Protein AF-A0A2P8HY95-F1 (afdb_monomer)

Foldseek 3Di:
DKDKAKAWEWEFQDVVVLVVLLVVLVVLLVVLVVVLVVLVVVLVVVLVVDPDPVVNVVSVVVSVVVNVVSVVSNVVSVVVNVVSVPDDGRDIGGDDMDMDMFDDDPPDDPCQRRPHKYFYDYPNHGPDIDRNNDD

pLDDT: mean 92.51, std 8.13, range [39.66, 98.44]

Sequence (135 aa):
MKIKKQAVVKQVLTPSYREKLNEELETKRRRLQTEIEQLEFQLQQRIKENSDPKRRRFLKEKYEKEMKERKEKIERSSFQASRIEALPDDTELPVDRVDVEAHVEVGDVWDDVYQEDEIIVEDGRVKAIRKRGET

Mean predicted aligned error: 6.03 Å

Solvent-accessible surface area (backbone atoms only — not comparable to full-atom values): 7521 Å² total; per-residue (Å²): 88,80,48,79,45,58,27,40,32,23,38,39,32,42,75,70,52,49,51,51,54,4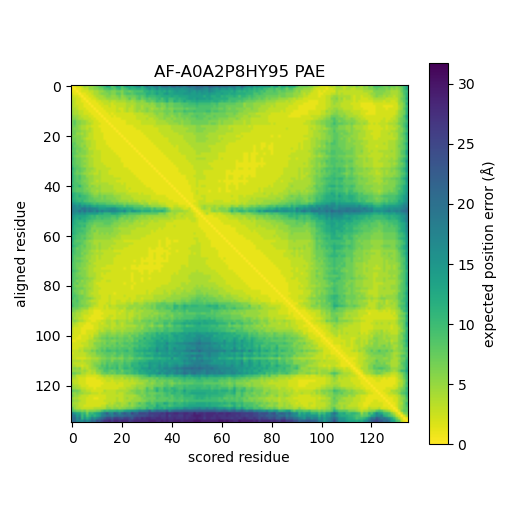4,51,53,42,48,54,52,35,53,53,46,50,53,53,39,54,51,51,53,52,51,49,56,52,52,43,71,75,45,85,53,67,70,60,42,50,54,50,49,54,53,52,51,51,57,41,47,60,42,50,56,49,39,52,53,43,50,55,50,45,54,52,56,70,71,50,62,74,71,39,72,40,82,77,49,76,45,83,41,82,42,76,51,61,97,86,63,62,62,68,44,65,68,38,64,29,37,39,34,28,42,97,92,37,82,73,47,75,48,58,58,63,78,126

Secondary structure (DSSP, 8-state):
-EEEEEEEEEEE--HHHHHHHHHHHHHHHHHHHHHHHHHHHHHHHHHHH---HHHHHHHHHHHHHHHHHHHHHHHHHHHHHHHHHHSPTT-EEEEEEEEEEEE--TT--HHHHHSPEEEEEETTEEEEEE-TT--

InterPro domains:
  IPR021297 YlqD protein [PF11068] (1-130)

Nearest PDB structures (foldseek):
  4dci-assembly2_H  TM=8.542E-01  e=9.036E-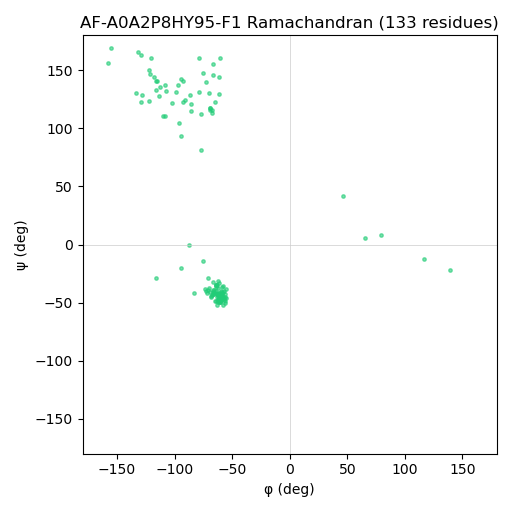09  Parasynechococcus marenigrum WH 8102
  4dci-assembly1_B  TM=7.805E-01  e=2.875E-09  Parasynechococcus marenigrum WH 8102
  5izs-assembly1_A  TM=8.033E-01  e=3.581E-01  synthetic construct
  5izs-assembly2_E  TM=7.598E-01  e=4.923E-01  synthetic construct
  8pjn-assembly1_i  TM=8.098E-01  e=7.591E+00  Homo sapiens

Organism: NCBI:txid517424

Radius of gyration: 24.1 Å; Cα contacts (8 Å, |Δi|>4): 165; chains: 1; bounding box: 62×31×60 Å

Structure (mmCIF, N/CA/C/O backbone):
data_AF-A0A2P8HY95-F1
#
_entry.id   AF-A0A2P8HY95-F1
#
loop_
_atom_site.group_PDB
_atom_site.id
_atom_site.type_symbol
_atom_site.label_atom_id
_atom_site.label_alt_id
_atom_site.label_comp_id
_atom_site.label_asym_id
_atom_site.label_entity_id
_atom_site.label_seq_id
_atom_site.pdbx_PDB_ins_code
_atom_site.Cartn_x
_atom_site.Cartn_y
_atom_site.Cartn_z
_atom_site.occupancy
_atom_site.B_iso_or_equiv
_atom_site.auth_seq_id
_atom_site.auth_comp_id
_atom_site.auth_asym_id
_atom_site.auth_atom_id
_atom_site.pdbx_PDB_model_num
ATOM 1 N N . MET A 1 1 ? -34.259 -17.212 12.945 1.00 93.06 1 MET A N 1
ATOM 2 C CA . MET A 1 1 ? -33.586 -17.496 11.646 1.00 93.06 1 MET A CA 1
ATOM 3 C C . MET A 1 1 ? -32.146 -17.004 11.727 1.00 93.06 1 MET A C 1
ATOM 5 O O . MET A 1 1 ? -31.899 -16.080 12.482 1.00 93.06 1 MET A O 1
ATOM 9 N N . LYS A 1 2 ? -31.187 -17.610 11.013 1.00 91.69 2 LYS A N 1
ATOM 10 C CA . LYS A 1 2 ? -29.792 -17.132 10.968 1.00 91.69 2 LYS A CA 1
ATOM 11 C C . LYS A 1 2 ? -29.459 -16.609 9.577 1.00 91.69 2 LYS A C 1
ATOM 13 O O . LYS A 1 2 ? -29.801 -17.264 8.594 1.00 91.69 2 LYS A O 1
ATOM 18 N N . ILE A 1 3 ? -28.792 -15.464 9.507 1.00 91.25 3 ILE A N 1
ATOM 19 C CA . ILE A 1 3 ? -28.314 -14.856 8.262 1.00 91.25 3 ILE A CA 1
ATOM 20 C C . ILE A 1 3 ? -26.833 -14.505 8.378 1.00 91.25 3 ILE A C 1
ATOM 22 O O . ILE A 1 3 ? -26.290 -14.415 9.478 1.00 91.25 3 ILE A O 1
ATOM 26 N N . LYS A 1 4 ? -26.185 -14.281 7.235 1.00 91.19 4 LYS A N 1
ATOM 27 C CA . LYS A 1 4 ? -24.860 -13.662 7.181 1.00 91.19 4 LYS A CA 1
ATOM 28 C C . LYS A 1 4 ? -25.008 -12.175 6.886 1.00 91.19 4 LYS A C 1
ATOM 30 O O . LYS A 1 4 ? -25.775 -11.814 5.994 1.00 91.19 4 LYS A O 1
ATOM 35 N N . LYS A 1 5 ? -24.244 -11.345 7.588 1.00 89.62 5 LYS A N 1
ATOM 36 C CA . LYS A 1 5 ? -24.056 -9.923 7.278 1.00 89.62 5 LYS A CA 1
ATOM 37 C C . LYS A 1 5 ? -22.567 -9.574 7.303 1.00 89.62 5 LYS A C 1
ATOM 39 O O . LYS A 1 5 ? -21.760 -10.368 7.779 1.00 89.62 5 LYS A O 1
ATOM 44 N N . GLN A 1 6 ? -22.198 -8.416 6.764 1.00 91.19 6 GLN A N 1
ATOM 45 C CA . GLN A 1 6 ? -20.805 -7.963 6.752 1.00 91.19 6 GLN A CA 1
ATOM 46 C C . GLN A 1 6 ? -20.501 -7.086 7.969 1.00 91.19 6 GLN A C 1
ATOM 48 O O . GLN A 1 6 ? -21.313 -6.245 8.350 1.00 91.19 6 GLN A O 1
ATOM 53 N N . ALA A 1 7 ? -19.309 -7.262 8.533 1.00 92.94 7 ALA A N 1
ATOM 54 C CA . ALA A 1 7 ? -18.714 -6.375 9.521 1.00 92.94 7 ALA A CA 1
ATOM 55 C C . ALA A 1 7 ? -17.433 -5.753 8.954 1.00 92.94 7 ALA A C 1
ATOM 57 O O . ALA A 1 7 ? -16.652 -6.427 8.275 1.00 92.94 7 ALA A O 1
ATOM 58 N N . VAL A 1 8 ? -17.195 -4.476 9.241 1.00 95.12 8 VAL A N 1
ATOM 59 C CA . VAL A 1 8 ? -15.966 -3.774 8.857 1.00 95.12 8 VAL A CA 1
ATOM 60 C C . VAL A 1 8 ? -14.948 -3.898 9.976 1.00 95.12 8 VAL A C 1
ATOM 62 O O . VAL A 1 8 ? -15.189 -3.490 11.112 1.00 95.12 8 VAL A O 1
ATOM 65 N N . VAL A 1 9 ? -13.772 -4.412 9.639 1.00 95.62 9 VAL A N 1
ATOM 66 C CA . VAL A 1 9 ? -12.622 -4.394 10.537 1.00 95.62 9 VAL A CA 1
ATOM 67 C C . VAL A 1 9 ? -11.911 -3.061 10.359 1.00 95.62 9 VAL A C 1
ATOM 69 O O . VAL A 1 9 ? -11.466 -2.717 9.259 1.00 95.62 9 VAL A O 1
ATOM 72 N N . LYS A 1 10 ? -11.808 -2.303 11.446 1.00 96.06 10 LYS A N 1
ATOM 73 C CA . LYS A 1 10 ? -11.041 -1.065 11.525 1.00 96.06 10 LYS A CA 1
ATOM 74 C C . LYS A 1 10 ? -9.801 -1.288 12.371 1.00 96.06 10 LYS A C 1
ATOM 76 O O . LYS A 1 10 ? -9.884 -1.889 13.435 1.00 96.06 10 LYS A O 1
ATOM 81 N N . GLN A 1 11 ? -8.669 -0.767 11.931 1.00 94.69 11 GLN A N 1
ATOM 82 C CA . GLN A 1 11 ? -7.432 -0.783 12.688 1.00 94.69 11 GLN A CA 1
ATOM 83 C C . GLN A 1 11 ? -7.107 0.611 13.212 1.00 94.69 11 GLN A C 1
ATOM 85 O O . GLN A 1 11 ? -7.152 1.586 12.465 1.00 94.69 11 GLN A O 1
ATOM 90 N N . VAL A 1 12 ? -6.778 0.698 14.496 1.00 96.00 12 VAL A N 1
ATOM 91 C CA . VAL A 1 12 ? -6.300 1.923 15.131 1.00 96.00 12 VAL A CA 1
ATOM 92 C C . VAL A 1 12 ? -4.899 2.232 14.611 1.00 96.00 12 VAL A C 1
ATOM 94 O O . VAL A 1 12 ? -4.023 1.363 14.591 1.00 96.00 12 VAL A O 1
ATOM 97 N N . LEU A 1 13 ? -4.692 3.474 14.178 1.00 95.50 13 LEU A N 1
ATOM 98 C CA . LEU A 1 13 ? -3.404 3.976 13.727 1.00 95.50 13 LEU A CA 1
ATOM 99 C C . LEU A 1 13 ? -2.502 4.274 14.928 1.00 95.50 13 LEU A C 1
ATOM 101 O O . LEU A 1 13 ? -2.379 5.413 15.373 1.00 95.50 13 LEU A O 1
ATOM 105 N N . THR A 1 14 ? -1.883 3.221 15.449 1.00 94.88 14 THR A N 1
ATOM 106 C CA . THR A 1 14 ? -0.807 3.306 16.437 1.00 94.88 14 THR A CA 1
ATOM 107 C C . THR A 1 14 ? 0.521 3.662 15.752 1.00 94.88 14 THR A C 1
ATOM 109 O O . THR A 1 14 ? 0.667 3.445 14.541 1.00 94.88 14 THR A O 1
ATOM 112 N N . PRO A 1 15 ? 1.530 4.168 16.485 1.00 93.25 15 PRO A N 1
ATOM 113 C CA . PRO A 1 15 ? 2.852 4.444 15.916 1.00 93.25 15 PRO A CA 1
ATOM 114 C C . PRO A 1 15 ? 3.498 3.216 15.254 1.00 93.25 15 PRO A C 1
ATOM 116 O O . PRO A 1 15 ? 4.019 3.310 14.145 1.00 93.25 15 PRO A O 1
ATO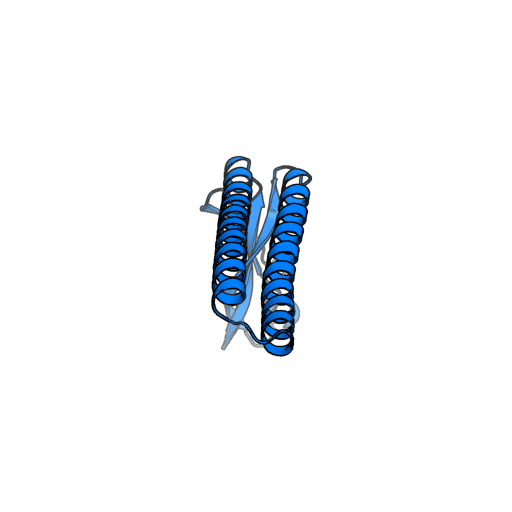M 119 N N . SER A 1 16 ? 3.389 2.048 15.894 1.00 92.69 16 SER A N 1
ATOM 120 C CA . SER A 1 16 ? 3.850 0.754 15.371 1.00 92.69 16 SER A CA 1
ATOM 121 C C . SER A 1 16 ? 3.127 0.369 14.081 1.00 92.69 16 SER A C 1
ATOM 123 O O . SER A 1 16 ? 3.748 -0.081 13.117 1.00 92.69 16 SER A O 1
ATOM 125 N N . TYR A 1 17 ? 1.806 0.557 14.030 1.00 93.19 17 TYR A N 1
ATOM 126 C CA . TYR A 1 17 ? 1.040 0.236 12.834 1.00 93.19 17 TYR A CA 1
ATOM 127 C C . TYR A 1 17 ? 1.333 1.201 11.678 1.00 93.19 17 TYR A C 1
ATOM 129 O O . TYR A 1 17 ? 1.439 0.774 10.528 1.00 93.19 17 TYR A O 1
ATOM 137 N N . ARG A 1 18 ? 1.534 2.488 11.975 1.00 94.31 18 ARG A N 1
ATOM 138 C CA . ARG A 1 18 ? 1.962 3.494 10.996 1.00 94.31 18 ARG A CA 1
ATOM 139 C C . ARG A 1 18 ? 3.304 3.130 10.368 1.00 94.31 18 ARG A C 1
ATOM 141 O O . ARG A 1 18 ? 3.433 3.175 9.146 1.00 94.31 18 ARG A O 1
ATOM 148 N N . GLU A 1 19 ? 4.280 2.754 11.190 1.00 94.19 19 GLU A N 1
ATOM 149 C CA . GLU A 1 19 ? 5.594 2.313 10.722 1.00 94.19 19 GLU A CA 1
ATOM 150 C C . GLU A 1 19 ? 5.468 1.103 9.793 1.00 94.19 19 GLU A C 1
ATOM 152 O O . GLU A 1 19 ? 5.980 1.137 8.674 1.00 94.19 19 GLU A O 1
ATOM 157 N N .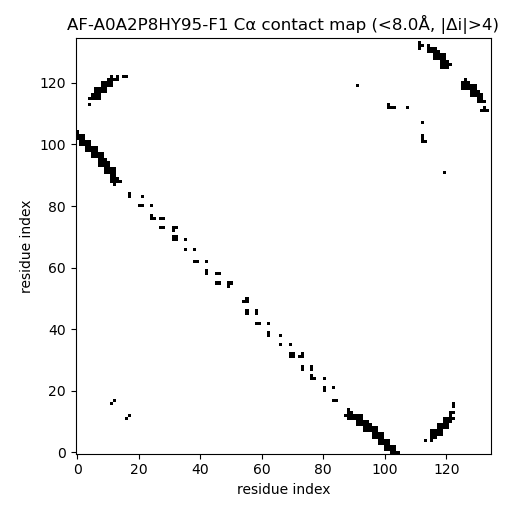 LYS A 1 20 ? 4.679 0.098 10.193 1.00 93.94 20 LYS A N 1
ATOM 158 C CA . LYS A 1 20 ? 4.392 -1.078 9.364 1.00 93.94 20 LYS A CA 1
ATOM 159 C C . LYS A 1 20 ? 3.801 -0.701 7.999 1.00 93.94 20 LYS A C 1
ATOM 161 O O . LYS A 1 20 ? 4.268 -1.189 6.972 1.00 93.94 20 LYS A O 1
ATOM 166 N N . LEU A 1 21 ? 2.791 0.172 7.962 1.00 93.69 21 LEU A N 1
ATOM 167 C CA . LEU A 1 21 ? 2.174 0.609 6.702 1.00 93.69 21 LEU A CA 1
ATOM 168 C C . LEU A 1 21 ? 3.173 1.334 5.791 1.00 93.69 21 LEU A C 1
ATOM 170 O O . LEU A 1 21 ? 3.190 1.115 4.577 1.00 93.69 21 LEU A O 1
ATOM 174 N N . ASN A 1 22 ? 4.013 2.192 6.369 1.00 94.94 22 ASN A N 1
ATOM 175 C CA . ASN A 1 22 ? 5.043 2.906 5.623 1.00 94.94 22 ASN A CA 1
ATOM 176 C C . ASN A 1 22 ? 6.113 1.950 5.081 1.00 94.94 22 ASN A C 1
ATOM 178 O O . ASN A 1 22 ? 6.514 2.081 3.922 1.00 94.94 22 ASN A O 1
ATOM 182 N N . GLU A 1 23 ? 6.529 0.953 5.863 1.00 96.62 23 GLU A N 1
ATOM 183 C CA . GLU A 1 23 ? 7.473 -0.077 5.428 1.00 96.62 23 GLU A CA 1
ATOM 184 C C . GLU A 1 23 ? 6.910 -0.922 4.275 1.00 96.62 23 GLU A C 1
ATOM 186 O O . GLU A 1 23 ? 7.611 -1.181 3.292 1.00 96.62 23 GLU A O 1
ATOM 191 N N . GLU A 1 24 ? 5.631 -1.303 4.330 1.00 95.81 24 GLU A N 1
ATOM 192 C CA . GLU A 1 24 ? 4.961 -2.034 3.249 1.00 95.81 24 GLU A CA 1
ATOM 193 C C . GLU A 1 24 ? 4.912 -1.215 1.947 1.00 95.81 24 GLU A C 1
ATOM 195 O O . GLU A 1 24 ? 5.214 -1.725 0.858 1.00 95.81 24 GLU A O 1
ATOM 200 N N . LEU A 1 25 ? 4.570 0.074 2.045 1.00 96.50 25 LEU A N 1
ATOM 201 C CA . LEU A 1 25 ? 4.528 0.987 0.900 1.00 96.50 25 LEU A CA 1
ATOM 202 C C . LEU A 1 25 ? 5.915 1.227 0.303 1.00 96.50 25 LEU A C 1
ATOM 204 O O . LEU A 1 25 ? 6.065 1.215 -0.924 1.00 96.50 25 LEU A O 1
ATOM 208 N N . GLU A 1 26 ? 6.926 1.414 1.145 1.00 96.88 26 GLU A N 1
ATOM 209 C CA . GLU A 1 26 ? 8.304 1.614 0.708 1.00 96.88 26 GLU A CA 1
ATOM 210 C C . GLU A 1 26 ? 8.879 0.344 0.073 1.00 96.88 26 GLU A C 1
ATOM 212 O O . GLU A 1 26 ? 9.438 0.398 -1.024 1.00 96.88 26 GLU A O 1
ATOM 217 N N . THR A 1 27 ? 8.649 -0.825 0.674 1.00 97.88 27 THR A N 1
ATOM 218 C CA . THR A 1 27 ? 9.025 -2.121 0.087 1.00 97.88 27 THR A CA 1
ATOM 219 C C . THR A 1 27 ? 8.403 -2.303 -1.299 1.00 97.88 27 THR A C 1
ATOM 221 O O . THR A 1 27 ? 9.084 -2.677 -2.261 1.00 97.88 27 THR A O 1
ATOM 224 N N . LYS A 1 28 ? 7.114 -1.972 -1.449 1.00 96.81 28 LYS A N 1
ATOM 225 C CA . LYS A 1 28 ? 6.412 -2.019 -2.739 1.00 96.81 28 LYS A CA 1
ATOM 226 C C . LYS A 1 28 ? 7.014 -1.056 -3.763 1.00 96.81 28 LYS A C 1
ATOM 228 O O . LYS A 1 28 ? 7.156 -1.427 -4.930 1.00 96.81 28 LYS A O 1
ATOM 233 N N . ARG A 1 29 ? 7.365 0.167 -3.356 1.00 97.75 29 ARG A N 1
ATOM 234 C CA . ARG A 1 29 ? 8.015 1.162 -4.225 1.00 97.75 29 ARG A CA 1
ATOM 235 C C . ARG A 1 29 ? 9.379 0.675 -4.705 1.00 97.75 29 ARG A C 1
ATOM 237 O O . ARG A 1 29 ? 9.609 0.687 -5.913 1.00 97.75 29 ARG A O 1
ATOM 244 N N . ARG A 1 30 ? 10.226 0.177 -3.799 1.00 98.25 30 ARG A N 1
ATOM 245 C CA . ARG A 1 30 ? 11.551 -0.376 -4.133 1.00 98.25 30 ARG A CA 1
ATOM 246 C C . ARG A 1 30 ? 11.450 -1.509 -5.142 1.00 98.25 30 ARG A C 1
ATOM 248 O O . ARG A 1 30 ? 12.134 -1.487 -6.159 1.00 98.25 30 ARG A O 1
ATOM 255 N N . ARG A 1 31 ? 10.522 -2.447 -4.927 1.00 98.38 31 ARG A N 1
ATOM 256 C CA . ARG A 1 31 ? 10.261 -3.526 -5.890 1.00 98.38 31 ARG A CA 1
ATOM 257 C C . ARG A 1 31 ? 9.901 -2.983 -7.276 1.00 98.38 31 ARG A C 1
ATOM 259 O O . ARG A 1 31 ? 10.460 -3.436 -8.270 1.00 98.38 31 ARG A O 1
ATOM 266 N N . LEU A 1 32 ? 8.981 -2.019 -7.355 1.00 98.19 32 LEU A N 1
ATOM 267 C CA . LEU A 1 32 ? 8.576 -1.419 -8.631 1.00 98.19 32 LEU A CA 1
ATOM 268 C C . LEU A 1 32 ? 9.728 -0.667 -9.314 1.00 98.19 32 LEU A C 1
ATOM 270 O O . LEU A 1 32 ? 9.811 -0.695 -10.539 1.00 98.19 32 LEU A O 1
ATOM 274 N N . GLN A 1 33 ? 10.610 -0.020 -8.548 1.00 98.25 33 GLN A N 1
ATOM 275 C CA . GLN A 1 33 ? 11.812 0.631 -9.080 1.00 98.25 33 GLN A CA 1
ATOM 276 C C . GLN A 1 33 ? 12.764 -0.393 -9.700 1.00 98.25 33 GLN A C 1
ATOM 278 O O . GLN A 1 33 ? 13.140 -0.236 -10.858 1.00 98.25 33 GLN A O 1
ATOM 283 N N . THR A 1 34 ? 13.056 -1.491 -9.000 1.00 98.44 34 THR A N 1
ATOM 284 C CA . THR A 1 34 ? 13.879 -2.579 -9.549 1.00 98.44 34 THR A CA 1
ATOM 285 C C . THR A 1 34 ? 13.260 -3.187 -10.811 1.00 98.44 34 THR A C 1
ATOM 287 O O . THR A 1 34 ? 13.966 -3.466 -11.777 1.00 98.44 34 THR A O 1
ATOM 290 N N . GLU A 1 35 ? 11.936 -3.369 -10.852 1.00 98.25 35 GLU A N 1
ATOM 291 C CA . GLU A 1 35 ? 11.250 -3.839 -12.064 1.00 98.25 35 GLU A CA 1
ATOM 292 C C . GLU A 1 35 ? 11.408 -2.856 -13.240 1.00 98.25 35 GLU A C 1
ATOM 294 O O . GLU A 1 35 ? 11.566 -3.290 -14.381 1.00 98.25 35 GLU A O 1
ATOM 299 N N . ILE A 1 36 ? 11.386 -1.542 -12.987 1.00 98.44 36 ILE A N 1
ATOM 300 C CA . ILE A 1 36 ? 11.639 -0.523 -14.019 1.00 98.44 36 ILE A CA 1
ATOM 301 C C . ILE A 1 36 ? 13.077 -0.631 -14.534 1.00 98.44 36 ILE A C 1
ATOM 303 O O . ILE A 1 36 ? 13.268 -0.704 -15.744 1.00 98.44 36 ILE A O 1
ATOM 307 N N . GLU A 1 37 ? 14.072 -0.713 -13.650 1.00 98.19 37 GLU A N 1
ATOM 308 C CA . GLU A 1 37 ? 15.486 -0.858 -14.035 1.00 98.19 37 GLU A CA 1
ATOM 309 C C . GLU A 1 37 ? 15.718 -2.112 -14.897 1.00 98.19 37 GLU A C 1
ATOM 311 O O . GLU A 1 37 ? 16.419 -2.073 -15.912 1.00 98.19 37 GLU A O 1
ATOM 316 N N . GLN A 1 38 ? 15.067 -3.226 -14.548 1.00 98.25 38 GLN A N 1
ATOM 317 C CA . GLN A 1 38 ? 15.107 -4.453 -15.347 1.00 98.25 38 GLN A CA 1
ATOM 318 C C . GLN A 1 38 ? 14.496 -4.258 -16.740 1.00 98.25 38 GLN A C 1
ATOM 320 O O . GLN A 1 38 ? 15.057 -4.736 -17.730 1.00 98.25 38 GLN A O 1
ATOM 325 N N . LEU A 1 39 ? 13.365 -3.552 -16.841 1.00 97.75 39 LEU A N 1
ATOM 326 C CA . LEU A 1 39 ? 12.735 -3.232 -18.125 1.00 97.75 39 LEU A CA 1
ATOM 327 C C . LEU A 1 39 ? 13.624 -2.324 -18.983 1.00 97.75 39 LEU A C 1
ATOM 329 O O . LEU A 1 39 ? 13.732 -2.551 -20.189 1.00 97.75 39 LEU A O 1
ATOM 333 N N . GLU A 1 40 ? 14.291 -1.341 -18.378 1.00 97.44 40 GLU A N 1
ATOM 334 C CA . GLU A 1 40 ? 15.237 -0.457 -19.067 1.00 97.44 40 GLU A CA 1
ATOM 335 C C . GLU A 1 40 ? 16.418 -1.248 -19.640 1.00 97.44 40 GLU A C 1
ATOM 337 O O . GLU A 1 40 ? 16.746 -1.104 -20.823 1.00 97.44 40 GLU A O 1
ATOM 342 N N . PHE A 1 41 ? 17.011 -2.140 -18.843 1.00 97.69 41 PHE A N 1
ATOM 343 C CA . PHE A 1 41 ? 18.105 -3.002 -19.290 1.00 97.69 41 PHE A CA 1
ATOM 344 C C . PHE A 1 41 ? 17.679 -3.915 -20.449 1.00 97.69 41 PHE A C 1
ATOM 346 O O . PHE A 1 41 ? 18.346 -3.971 -21.488 1.00 97.69 41 PHE A O 1
ATOM 353 N N . GLN A 1 42 ? 16.531 -4.586 -20.312 1.00 96.69 42 GLN A N 1
ATOM 354 C CA . GLN A 1 42 ? 15.985 -5.442 -21.365 1.00 96.69 42 GLN A CA 1
ATOM 355 C C . GLN A 1 42 ? 15.721 -4.657 -22.652 1.00 96.69 42 GLN A C 1
ATOM 357 O O . GLN A 1 42 ? 16.061 -5.130 -23.738 1.00 96.69 42 GLN A O 1
ATOM 362 N N . LEU A 1 43 ? 15.156 -3.451 -22.557 1.00 96.31 43 LEU A N 1
ATOM 363 C CA . LEU A 1 43 ? 14.921 -2.601 -23.720 1.00 96.31 43 LEU A CA 1
ATOM 364 C C . LEU A 1 43 ? 16.235 -2.261 -24.435 1.00 96.31 43 LEU A C 1
ATOM 366 O O . LEU A 1 43 ? 16.323 -2.413 -25.656 1.00 96.31 43 LEU A O 1
ATOM 370 N N . GLN A 1 44 ? 17.266 -1.843 -23.693 1.00 95.19 44 GLN A N 1
ATOM 371 C CA . GLN A 1 44 ? 18.577 -1.530 -24.268 1.00 95.19 44 GLN A CA 1
ATOM 372 C C . GLN A 1 44 ? 19.189 -2.735 -24.988 1.00 95.19 44 GLN A C 1
ATOM 374 O O . GLN A 1 44 ? 19.705 -2.588 -26.099 1.00 95.19 44 GLN A O 1
ATOM 379 N N . GLN A 1 45 ? 19.104 -3.928 -24.395 1.00 95.50 45 GLN A N 1
ATOM 380 C CA . GLN A 1 45 ? 19.586 -5.159 -25.017 1.00 95.50 45 GLN A CA 1
ATOM 381 C C . GLN A 1 45 ? 18.817 -5.472 -26.313 1.00 95.50 45 GLN A C 1
ATOM 383 O O . GLN A 1 45 ? 19.422 -5.663 -27.368 1.00 95.50 45 GLN A O 1
ATOM 388 N N . ARG A 1 46 ? 17.480 -5.431 -26.275 1.00 93.31 46 ARG A N 1
ATOM 389 C CA . ARG A 1 46 ? 16.626 -5.727 -27.438 1.00 93.31 46 ARG A CA 1
ATOM 390 C C . ARG A 1 46 ? 16.807 -4.735 -28.584 1.00 93.31 46 ARG A C 1
ATOM 392 O O . ARG A 1 46 ? 16.730 -5.132 -29.747 1.00 93.31 46 ARG A O 1
ATOM 399 N N . ILE A 1 47 ? 17.050 -3.458 -28.289 1.00 93.81 47 ILE A N 1
ATOM 400 C CA . ILE A 1 47 ? 17.344 -2.447 -29.315 1.00 93.81 47 ILE A CA 1
ATOM 401 C C . ILE A 1 47 ? 18.681 -2.742 -30.005 1.00 93.81 47 ILE A C 1
ATOM 403 O O . ILE A 1 47 ? 18.769 -2.584 -31.222 1.00 93.81 47 ILE A O 1
ATOM 407 N N . LYS A 1 48 ? 19.704 -3.186 -29.260 1.00 92.06 48 LYS A N 1
ATOM 408 C CA . LYS A 1 48 ? 21.010 -3.560 -29.829 1.00 92.06 48 LYS A CA 1
ATOM 409 C C . LYS A 1 48 ? 20.908 -4.791 -30.738 1.00 92.06 48 LYS A C 1
ATOM 411 O O . LYS A 1 48 ? 21.504 -4.788 -31.808 1.00 92.06 48 LYS A O 1
ATOM 416 N N . GLU A 1 49 ? 20.121 -5.794 -30.342 1.00 91.88 49 GLU A N 1
ATOM 417 C CA . GLU A 1 49 ? 19.926 -7.054 -31.084 1.00 91.88 49 GLU A CA 1
ATOM 418 C C . GLU A 1 49 ? 19.107 -6.898 -32.379 1.00 91.88 49 GLU A C 1
ATOM 420 O O . GLU A 1 49 ? 19.284 -7.664 -33.322 1.00 91.88 49 GLU A O 1
ATOM 425 N N . ASN A 1 50 ? 18.198 -5.922 -32.448 1.00 85.69 50 ASN A N 1
ATOM 426 C CA . ASN A 1 50 ? 17.359 -5.694 -33.628 1.00 85.69 50 ASN A CA 1
ATOM 427 C C . ASN A 1 50 ? 17.941 -4.574 -34.483 1.00 85.69 50 ASN A C 1
ATOM 429 O O . ASN A 1 50 ? 18.200 -3.506 -33.951 1.00 85.69 50 ASN A O 1
ATOM 433 N N . SER A 1 51 ? 18.089 -4.751 -35.795 1.00 86.19 51 SER A N 1
ATOM 434 C CA . SER A 1 51 ? 18.547 -3.698 -36.721 1.00 86.19 51 SER A CA 1
ATOM 435 C C . SER A 1 51 ? 17.404 -2.930 -37.396 1.00 86.19 51 SER A C 1
ATOM 437 O O . SER A 1 51 ? 17.617 -1.800 -37.828 1.00 86.19 51 SER A O 1
ATOM 439 N N . ASP A 1 52 ? 16.189 -3.494 -37.437 1.00 94.31 52 ASP A N 1
ATOM 440 C CA . ASP A 1 52 ? 15.009 -2.859 -38.038 1.00 94.31 52 ASP A CA 1
ATOM 441 C C . ASP A 1 52 ? 14.527 -1.641 -37.213 1.00 94.31 52 ASP A C 1
ATOM 443 O O . ASP A 1 52 ? 14.078 -1.800 -36.067 1.00 94.31 52 ASP A O 1
ATOM 447 N N . PRO A 1 53 ? 14.547 -0.421 -37.788 1.00 90.38 53 PRO A N 1
ATOM 448 C CA . PRO A 1 53 ? 14.068 0.790 -37.127 1.00 90.38 53 PRO A CA 1
ATOM 449 C C . PRO A 1 53 ? 12.598 0.728 -36.691 1.00 90.38 53 PRO A C 1
ATOM 451 O O . PRO A 1 53 ? 12.258 1.248 -35.624 1.00 90.38 53 PRO A O 1
ATOM 454 N N . LYS A 1 54 ? 11.716 0.082 -37.472 1.00 92.75 54 LYS A N 1
ATOM 455 C CA . LYS A 1 54 ? 10.288 -0.029 -37.126 1.00 92.75 54 LYS A CA 1
ATOM 456 C C . LYS A 1 54 ? 10.104 -0.915 -35.901 1.00 92.75 54 LYS A C 1
ATOM 458 O O . LYS A 1 54 ? 9.390 -0.544 -34.967 1.00 92.75 54 LYS A O 1
ATOM 463 N N . ARG A 1 55 ? 10.804 -2.052 -35.863 1.00 92.31 55 ARG A N 1
ATOM 464 C CA . ARG A 1 55 ? 10.790 -2.961 -34.713 1.00 92.31 55 ARG A CA 1
ATOM 465 C C . ARG A 1 55 ? 11.353 -2.309 -33.452 1.00 92.31 55 ARG A C 1
ATOM 467 O O . ARG A 1 55 ? 10.749 -2.449 -32.392 1.00 92.31 55 ARG A O 1
ATOM 474 N N . ARG A 1 56 ? 12.458 -1.561 -33.558 1.00 93.19 56 ARG A N 1
ATOM 475 C CA . ARG A 1 56 ? 13.037 -0.802 -32.432 1.00 93.19 56 ARG A CA 1
ATOM 476 C C . ARG A 1 56 ? 12.049 0.199 -31.843 1.00 93.19 56 ARG A C 1
ATOM 478 O O . ARG A 1 56 ? 11.899 0.256 -30.625 1.00 93.19 56 ARG A O 1
ATOM 485 N N . ARG A 1 57 ? 11.359 0.959 -32.699 1.00 94.44 57 ARG A N 1
ATOM 486 C CA . ARG A 1 57 ? 10.347 1.930 -32.265 1.00 94.44 57 ARG A CA 1
ATOM 487 C C . ARG A 1 57 ? 9.198 1.252 -31.521 1.00 94.44 57 ARG A C 1
ATOM 489 O O . ARG A 1 57 ? 8.864 1.677 -30.422 1.00 94.44 57 ARG A O 1
ATOM 496 N N . PHE A 1 58 ? 8.662 0.167 -32.078 1.00 94.88 58 PHE A N 1
ATOM 497 C CA . PHE A 1 58 ? 7.594 -0.602 -31.437 1.00 94.88 58 PHE A CA 1
ATOM 498 C C . PHE A 1 58 ? 8.005 -1.146 -30.058 1.00 94.88 58 PHE A C 1
ATOM 500 O O . PHE A 1 58 ? 7.244 -1.051 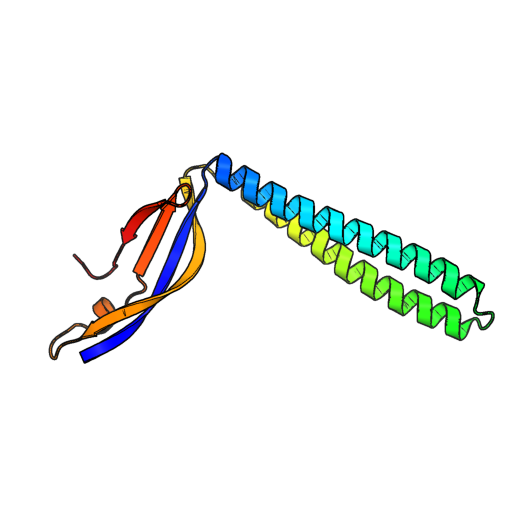-29.098 1.00 94.88 58 PHE A O 1
ATOM 507 N N . LEU A 1 59 ? 9.221 -1.696 -29.940 1.00 94.56 59 LEU A N 1
ATOM 508 C CA . LEU A 1 59 ? 9.748 -2.173 -28.658 1.00 94.56 59 LEU A CA 1
ATOM 509 C C . LEU A 1 59 ? 9.863 -1.030 -27.646 1.00 94.56 59 LEU A C 1
ATOM 511 O O . LEU A 1 59 ? 9.418 -1.181 -26.513 1.00 94.56 59 LEU A O 1
ATOM 515 N N . LYS A 1 60 ? 10.399 0.120 -28.062 1.00 95.12 60 LYS A N 1
ATOM 516 C CA . LYS A 1 60 ? 10.516 1.299 -27.202 1.00 95.12 60 LYS A CA 1
ATOM 517 C C . LYS A 1 60 ? 9.155 1.746 -26.667 1.00 95.12 60 LYS A C 1
ATOM 519 O O . LYS A 1 60 ? 8.994 1.823 -25.456 1.00 95.12 60 LYS A O 1
ATOM 524 N N . GLU A 1 61 ? 8.168 1.928 -27.541 1.00 96.81 61 GLU A N 1
ATOM 525 C CA . GLU A 1 61 ? 6.815 2.349 -27.150 1.00 96.81 61 GLU A CA 1
ATOM 526 C C . GLU A 1 61 ? 6.161 1.357 -26.170 1.00 96.81 61 GLU A C 1
ATOM 528 O O . GLU A 1 61 ? 5.562 1.764 -25.173 1.00 96.81 61 GLU A O 1
ATOM 533 N N . LYS A 1 62 ? 6.315 0.044 -26.405 1.00 96.62 62 LYS A N 1
ATOM 534 C CA . LYS A 1 62 ? 5.775 -0.989 -25.509 1.00 96.62 62 LYS A CA 1
ATOM 535 C C . LYS A 1 62 ? 6.404 -0.926 -24.112 1.00 96.62 62 LYS A C 1
ATOM 537 O O . LYS A 1 62 ? 5.679 -0.887 -23.121 1.00 96.62 62 LYS A O 1
ATOM 542 N N . TYR A 1 63 ? 7.734 -0.924 -24.033 1.00 97.38 63 TYR A N 1
ATOM 543 C CA . TYR A 1 63 ? 8.446 -0.906 -22.753 1.00 97.38 63 TYR A CA 1
ATOM 544 C C . TYR A 1 63 ? 8.219 0.413 -22.002 1.00 97.38 63 TYR A C 1
ATOM 546 O O . TYR A 1 63 ? 8.005 0.399 -20.793 1.00 97.38 63 TYR A O 1
ATOM 554 N N . GLU A 1 64 ? 8.197 1.551 -22.701 1.00 97.00 64 GLU A N 1
ATOM 555 C CA . GLU A 1 64 ? 7.893 2.855 -22.099 1.00 97.00 64 GLU A CA 1
ATOM 556 C C . GLU A 1 64 ? 6.501 2.890 -21.471 1.00 97.00 64 GLU A C 1
ATOM 558 O O . GLU A 1 64 ? 6.350 3.404 -20.361 1.00 97.00 64 GLU A O 1
ATOM 563 N N . LYS A 1 65 ? 5.499 2.291 -22.125 1.00 98.00 65 LYS A N 1
ATOM 564 C CA . LYS A 1 65 ? 4.157 2.155 -21.551 1.00 98.00 65 LYS A CA 1
ATOM 565 C C . LYS A 1 65 ? 4.183 1.349 -20.247 1.00 98.00 65 LYS A C 1
ATOM 567 O O . LYS A 1 65 ? 3.658 1.810 -19.237 1.00 98.00 65 LYS A O 1
ATOM 572 N N . GLU A 1 66 ? 4.834 0.187 -20.244 1.00 97.62 66 GLU A N 1
ATOM 573 C CA . GLU A 1 66 ? 4.926 -0.676 -19.057 1.00 97.62 66 GLU A CA 1
ATOM 574 C C . GLU A 1 66 ? 5.694 -0.028 -17.892 1.00 97.62 66 GLU A C 1
ATOM 576 O O . GLU A 1 66 ? 5.337 -0.211 -16.723 1.00 97.62 66 GLU A O 1
ATOM 581 N N . MET A 1 67 ? 6.748 0.736 -18.192 1.00 98.31 67 MET A N 1
ATOM 582 C CA . MET A 1 67 ? 7.489 1.505 -17.191 1.00 98.31 67 MET A CA 1
ATOM 583 C C . MET A 1 67 ? 6.653 2.663 -16.648 1.00 98.31 67 MET A C 1
ATOM 585 O O . MET A 1 67 ? 6.654 2.900 -15.441 1.00 98.31 67 MET A O 1
ATOM 589 N N . LYS A 1 68 ? 5.908 3.366 -17.509 1.00 98.19 68 LYS A N 1
ATOM 590 C CA . LYS A 1 68 ? 5.012 4.454 -17.100 1.00 98.19 68 LYS A CA 1
ATOM 591 C C . LYS A 1 68 ? 3.943 3.960 -16.126 1.00 98.19 68 LYS A C 1
ATOM 593 O O . LYS A 1 68 ? 3.785 4.549 -15.062 1.00 98.19 68 LYS A O 1
ATOM 598 N N . GLU A 1 69 ? 3.287 2.841 -16.424 1.00 98.06 69 GLU A N 1
ATOM 599 C CA . GLU A 1 69 ? 2.285 2.243 -15.530 1.00 98.06 69 GLU A CA 1
ATOM 600 C C . GLU A 1 69 ? 2.865 1.904 -14.143 1.00 98.06 69 GLU A C 1
ATOM 602 O O . GLU A 1 69 ? 2.189 2.046 -13.121 1.00 98.06 69 GLU A O 1
ATOM 607 N N . ARG A 1 70 ? 4.135 1.478 -14.076 1.00 98.06 70 ARG A N 1
ATOM 608 C CA . ARG A 1 70 ? 4.838 1.230 -12.805 1.00 98.06 70 ARG A CA 1
ATOM 609 C C . ARG A 1 70 ? 5.205 2.523 -12.079 1.00 98.06 70 ARG A C 1
ATOM 611 O O . ARG A 1 70 ? 5.016 2.590 -10.866 1.00 98.06 70 ARG A O 1
ATOM 618 N N . LYS A 1 71 ? 5.647 3.560 -12.796 1.00 98.19 71 LYS A N 1
ATOM 619 C CA . LYS A 1 71 ? 5.909 4.895 -12.227 1.00 98.19 71 LYS A CA 1
ATOM 620 C C . LYS A 1 71 ? 4.644 5.496 -11.609 1.00 98.19 71 LYS A C 1
ATOM 622 O O . LYS A 1 71 ? 4.675 5.916 -10.459 1.00 98.19 71 LYS A O 1
ATOM 627 N N . GLU A 1 72 ? 3.504 5.393 -12.287 1.00 98.12 72 GLU A N 1
ATOM 628 C CA . GLU A 1 72 ? 2.206 5.824 -11.746 1.00 98.12 72 GLU A CA 1
ATOM 629 C C . GLU A 1 72 ? 1.790 5.035 -10.489 1.00 98.12 72 GLU A C 1
ATOM 631 O O . GLU A 1 72 ? 1.082 5.546 -9.620 1.00 98.12 72 GLU A O 1
ATOM 636 N N . LYS A 1 73 ? 2.181 3.758 -10.370 1.00 97.88 73 LYS A N 1
ATOM 637 C CA . LYS A 1 73 ? 1.961 2.978 -9.137 1.00 97.88 73 LYS A CA 1
ATOM 638 C C . LYS A 1 73 ? 2.867 3.456 -8.002 1.00 97.88 73 LYS A C 1
ATOM 640 O O . LYS A 1 73 ? 2.398 3.527 -6.871 1.00 97.88 73 LYS A O 1
ATOM 645 N N . ILE A 1 74 ? 4.124 3.798 -8.293 1.00 98.19 74 ILE A N 1
ATOM 646 C CA . ILE A 1 74 ? 5.051 4.387 -7.314 1.00 98.19 74 ILE A CA 1
ATOM 647 C C . ILE A 1 74 ? 4.493 5.716 -6.806 1.00 98.19 74 ILE A C 1
ATOM 6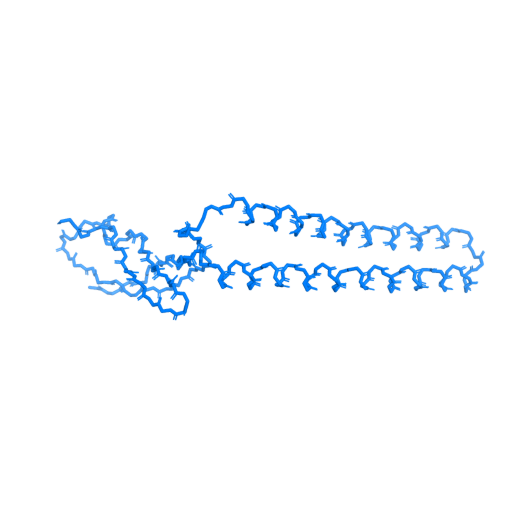49 O O . ILE A 1 74 ? 4.390 5.901 -5.595 1.00 98.19 74 ILE A O 1
ATOM 653 N N . GLU A 1 75 ? 4.071 6.611 -7.699 1.00 97.88 75 GLU A N 1
ATOM 654 C CA . GLU A 1 75 ? 3.467 7.896 -7.330 1.00 97.88 75 GLU A CA 1
ATOM 655 C C . GLU A 1 75 ? 2.251 7.696 -6.424 1.00 97.88 75 GLU A C 1
ATOM 657 O O . GLU A 1 75 ? 2.219 8.238 -5.322 1.00 97.88 75 GLU A O 1
ATOM 662 N N . ARG A 1 76 ? 1.306 6.828 -6.807 1.00 96.94 76 ARG A N 1
ATOM 663 C CA . ARG A 1 76 ? 0.140 6.494 -5.970 1.00 96.94 76 ARG A CA 1
ATOM 664 C C . ARG A 1 76 ? 0.520 5.987 -4.578 1.00 96.94 76 ARG A C 1
ATOM 666 O O . ARG A 1 76 ? -0.045 6.463 -3.598 1.00 96.94 76 ARG A O 1
ATOM 673 N N . SER A 1 77 ? 1.489 5.076 -4.475 1.00 95.69 77 SER A N 1
ATOM 674 C CA . SER A 1 77 ? 1.997 4.616 -3.173 1.00 95.69 77 SER A CA 1
ATOM 675 C C . SER A 1 77 ? 2.621 5.758 -2.360 1.00 95.69 77 SER A C 1
ATOM 677 O O . SER A 1 77 ? 2.508 5.773 -1.141 1.00 95.69 77 SER A O 1
ATOM 679 N N . SER A 1 78 ? 3.248 6.733 -3.025 1.00 96.12 78 SER A N 1
ATOM 680 C CA . SER A 1 78 ? 3.861 7.907 -2.381 1.00 96.12 78 SER A CA 1
ATOM 681 C C . SER A 1 78 ? 2.809 8.831 -1.780 1.00 96.12 78 SER A C 1
ATOM 683 O O . SER A 1 78 ? 2.938 9.255 -0.637 1.00 96.12 78 SER A O 1
ATOM 685 N N . PHE A 1 79 ? 1.740 9.101 -2.534 1.00 96.50 79 PHE A N 1
ATOM 686 C CA . PHE A 1 79 ? 0.594 9.866 -2.044 1.00 96.50 79 PHE A CA 1
ATOM 687 C C . PHE A 1 79 ? -0.121 9.153 -0.893 1.00 96.50 79 PHE A C 1
ATOM 689 O O . PHE A 1 79 ? -0.623 9.795 0.025 1.00 96.50 79 PHE A O 1
ATOM 696 N N . GLN A 1 80 ? -0.175 7.821 -0.923 1.00 94.50 80 GLN A N 1
ATOM 697 C CA . GLN A 1 80 ? -0.738 7.053 0.181 1.00 94.50 80 GLN A CA 1
ATOM 698 C C . GLN A 1 80 ? 0.119 7.173 1.448 1.00 94.50 80 GLN A C 1
ATOM 700 O O . GLN A 1 80 ? -0.442 7.377 2.521 1.00 94.50 80 GLN A O 1
ATOM 705 N N . ALA A 1 81 ? 1.448 7.098 1.324 1.00 94.62 81 ALA A N 1
ATOM 706 C CA . ALA A 1 81 ? 2.367 7.266 2.450 1.00 94.62 81 ALA A CA 1
ATOM 707 C C . ALA A 1 81 ? 2.232 8.661 3.081 1.00 94.62 81 ALA A C 1
ATOM 709 O O . ALA A 1 81 ? 2.026 8.767 4.286 1.00 94.62 81 ALA A O 1
ATOM 710 N N . SER A 1 82 ? 2.214 9.725 2.269 1.00 95.38 82 SER A N 1
ATOM 711 C CA . SER A 1 82 ? 2.033 11.088 2.790 1.00 95.38 82 SER A CA 1
ATOM 712 C C . SER A 1 82 ? 0.669 11.292 3.455 1.00 95.38 82 SER A C 1
ATOM 714 O O . SER A 1 82 ? 0.565 11.990 4.463 1.00 95.38 82 SER A O 1
ATOM 716 N N . ARG A 1 83 ? -0.389 10.650 2.937 1.00 93.44 83 ARG A N 1
ATOM 717 C CA . ARG A 1 83 ? -1.703 10.654 3.592 1.00 93.44 83 ARG A CA 1
ATOM 718 C C . ARG A 1 83 ? -1.641 9.972 4.952 1.00 93.44 83 ARG A C 1
ATOM 720 O O . ARG A 1 83 ? -2.208 10.512 5.890 1.00 93.44 83 ARG A O 1
ATOM 727 N N . ILE A 1 84 ? -0.986 8.813 5.052 1.00 93.12 84 ILE A N 1
ATOM 728 C CA . ILE A 1 84 ? -0.825 8.094 6.320 1.00 93.12 84 ILE A CA 1
ATOM 729 C C . ILE A 1 84 ? -0.071 8.969 7.310 1.00 93.12 84 ILE A C 1
ATOM 731 O O . ILE A 1 84 ? -0.572 9.161 8.406 1.00 93.12 84 ILE A O 1
ATOM 735 N N . GLU A 1 85 ? 1.062 9.558 6.925 1.00 91.94 85 GLU A N 1
ATOM 736 C CA . GLU A 1 85 ? 1.844 10.464 7.779 1.00 91.94 85 GLU A CA 1
ATOM 737 C C . GLU A 1 85 ? 1.029 11.645 8.319 1.00 91.94 85 GLU A C 1
ATOM 739 O O . GLU A 1 85 ? 1.175 11.998 9.484 1.00 91.94 85 GLU A O 1
ATOM 744 N N . ALA A 1 86 ? 0.133 12.213 7.510 1.00 93.25 86 ALA A N 1
ATOM 745 C CA . ALA A 1 86 ? -0.708 13.337 7.915 1.00 93.25 86 ALA A CA 1
ATOM 746 C C . ALA A 1 86 ? -1.872 12.958 8.852 1.00 93.25 86 ALA A C 1
ATOM 748 O O . ALA A 1 86 ? -2.504 13.850 9.422 1.00 93.25 86 ALA A O 1
ATOM 749 N N . LEU A 1 87 ? -2.202 11.670 8.996 1.00 93.94 87 LEU A N 1
ATOM 750 C CA . LEU A 1 87 ? -3.270 11.244 9.900 1.00 93.94 87 LEU A CA 1
ATOM 751 C C . LEU A 1 87 ? -2.827 11.370 11.360 1.00 93.94 87 LEU A C 1
ATOM 753 O O . LEU A 1 87 ? -1.695 10.992 11.673 1.00 93.94 87 LEU A O 1
ATOM 757 N N . PRO A 1 88 ? -3.708 11.823 12.267 1.00 93.75 88 PRO A N 1
ATOM 758 C CA . PRO A 1 88 ? -3.428 11.791 13.693 1.00 93.75 88 PRO A CA 1
ATOM 759 C C . PRO A 1 88 ? -3.360 10.346 14.193 1.00 93.75 88 PRO A C 1
ATOM 761 O O . PRO A 1 88 ? -3.956 9.436 13.604 1.00 93.75 88 PRO A O 1
ATOM 764 N N . ASP A 1 89 ? -2.639 10.144 15.290 1.00 89.12 89 ASP A N 1
ATOM 765 C CA . ASP A 1 89 ? -2.687 8.877 16.015 1.00 89.12 89 ASP A CA 1
ATOM 766 C C . ASP A 1 89 ? -4.117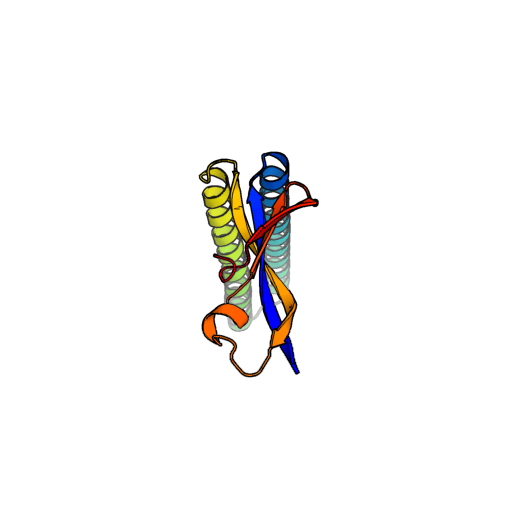 8.599 16.503 1.00 89.12 89 ASP A C 1
ATOM 768 O O . ASP A 1 89 ? -4.973 9.487 16.523 1.00 89.12 89 ASP A O 1
ATOM 772 N N . ASP A 1 90 ? -4.395 7.334 16.807 1.00 91.88 90 ASP A N 1
ATOM 773 C CA . ASP A 1 90 ? -5.722 6.837 17.194 1.00 91.88 90 ASP A CA 1
ATOM 774 C C . ASP A 1 90 ? -6.801 6.912 16.096 1.00 91.88 90 ASP A C 1
ATOM 776 O O . ASP A 1 90 ? -7.958 6.551 16.325 1.00 91.88 90 ASP A O 1
ATOM 780 N N . THR A 1 91 ? -6.443 7.309 14.868 1.00 94.00 91 THR A N 1
ATOM 781 C CA . THR A 1 91 ? -7.360 7.241 13.721 1.00 94.00 91 THR A CA 1
ATOM 782 C C . THR A 1 91 ? -7.772 5.793 13.450 1.00 94.00 91 THR A C 1
ATOM 784 O O . THR A 1 91 ? -6.924 4.923 13.270 1.00 94.00 91 THR A O 1
ATOM 787 N N . GLU A 1 92 ? -9.072 5.529 13.334 1.00 94.19 92 GLU A N 1
ATOM 788 C CA . GLU A 1 92 ? -9.590 4.219 12.935 1.00 94.19 92 GLU A CA 1
ATOM 789 C C . GLU A 1 92 ? -9.643 4.087 11.408 1.00 94.19 92 GLU A C 1
ATOM 791 O O . GLU A 1 92 ? -10.414 4.768 10.726 1.00 94.19 92 GLU A O 1
ATOM 796 N N . LEU A 1 93 ? -8.837 3.180 10.862 1.00 93.06 93 LEU A N 1
ATOM 797 C CA . LEU A 1 93 ? -8.740 2.920 9.430 1.00 93.06 93 LEU A CA 1
ATOM 798 C C . LEU A 1 93 ? -9.495 1.643 9.058 1.00 93.06 93 LEU A C 1
ATOM 800 O O . LEU A 1 93 ? -9.141 0.588 9.573 1.00 93.06 93 LEU A O 1
ATOM 804 N N . PRO A 1 94 ? -10.490 1.673 8.155 1.00 93.06 94 PRO A N 1
ATOM 805 C CA . PRO A 1 94 ? -11.086 0.444 7.642 1.00 93.06 94 PRO A CA 1
ATOM 806 C C . PRO A 1 94 ? -10.038 -0.334 6.837 1.00 93.06 94 PRO A C 1
ATOM 808 O O . PRO A 1 94 ? -9.470 0.196 5.880 1.00 93.06 94 PRO A O 1
ATOM 811 N N . VAL A 1 95 ? -9.777 -1.576 7.238 1.00 92.50 95 VAL A N 1
ATOM 812 C CA . VAL A 1 95 ? -8.741 -2.436 6.643 1.00 92.50 95 VAL A CA 1
ATOM 813 C C . VAL A 1 95 ? -9.314 -3.681 5.980 1.00 92.50 95 VAL A C 1
ATOM 815 O O . VAL A 1 95 ? -8.718 -4.167 5.023 1.00 92.50 95 VAL A O 1
ATOM 818 N N . ASP A 1 96 ? -10.461 -4.181 6.450 1.00 92.81 96 ASP A N 1
ATOM 819 C CA . ASP A 1 96 ? -11.051 -5.413 5.923 1.00 92.81 96 ASP A CA 1
ATOM 820 C C . ASP A 1 96 ? -12.573 -5.482 6.134 1.00 92.81 96 ASP A C 1
ATOM 822 O O . ASP A 1 96 ? -13.160 -4.677 6.866 1.00 92.81 96 ASP A O 1
ATOM 826 N N . ARG A 1 97 ? -13.213 -6.461 5.491 1.00 94.00 97 ARG A N 1
ATOM 827 C CA . ARG A 1 97 ? -14.617 -6.836 5.676 1.00 94.00 97 ARG A CA 1
ATOM 828 C C . ARG A 1 97 ? -14.717 -8.334 5.939 1.00 94.00 97 ARG A C 1
ATOM 830 O O . ARG A 1 97 ? -14.214 -9.133 5.157 1.00 94.00 97 ARG A O 1
ATOM 837 N N . VAL A 1 98 ? -15.417 -8.710 7.004 1.00 93.88 98 VAL A N 1
ATOM 838 C CA . VAL A 1 98 ? -15.613 -10.111 7.399 1.00 93.88 98 VAL A CA 1
ATOM 839 C C . VAL A 1 98 ? -17.094 -10.455 7.476 1.00 93.88 98 VAL A C 1
ATOM 841 O O . VAL A 1 98 ? -17.924 -9.599 7.779 1.00 93.88 98 VAL A O 1
ATOM 844 N N . ASP A 1 99 ? -17.428 -11.716 7.213 1.00 92.62 99 ASP A N 1
ATOM 845 C CA . ASP A 1 99 ? -18.787 -12.220 7.398 1.00 92.62 99 ASP A CA 1
ATOM 846 C C . ASP A 1 99 ? -19.037 -12.517 8.881 1.00 92.62 99 ASP A C 1
ATOM 848 O O . ASP A 1 99 ? -18.260 -13.226 9.526 1.00 92.62 99 ASP A O 1
ATOM 852 N N . VAL A 1 100 ? -20.161 -12.033 9.402 1.00 91.25 100 VAL A N 1
ATOM 853 C CA . VAL A 1 100 ? -20.656 -12.332 10.748 1.00 91.25 100 VAL A CA 1
ATOM 854 C C . VAL A 1 100 ? -22.048 -12.954 10.671 1.00 91.25 100 VAL A C 1
ATOM 856 O O . VAL A 1 100 ? -22.841 -12.661 9.773 1.00 91.25 100 VAL A O 1
ATOM 859 N N . GLU A 1 101 ? -22.342 -13.859 11.601 1.00 91.19 101 GLU A N 1
ATOM 860 C CA . GLU A 1 101 ? -23.662 -14.478 11.715 1.00 91.19 101 GLU A CA 1
ATOM 861 C C . GLU A 1 101 ? -24.571 -13.598 12.581 1.00 91.19 101 GLU A C 1
ATOM 863 O O . GLU A 1 101 ? -24.204 -13.240 13.699 1.00 91.19 101 GLU A O 1
ATOM 868 N N . ALA A 1 102 ? -25.762 -13.276 12.075 1.00 88.94 102 ALA A N 1
ATOM 869 C CA . ALA A 1 102 ? -26.794 -12.545 12.804 1.00 88.94 102 ALA A CA 1
ATOM 870 C C . ALA A 1 102 ? -28.053 -13.406 12.969 1.00 88.94 102 ALA A C 1
ATOM 872 O O . ALA A 1 102 ? -28.413 -14.194 12.085 1.00 88.94 102 ALA A O 1
ATOM 873 N N . HIS A 1 103 ? -28.720 -13.259 14.113 1.00 89.81 103 HIS A N 1
ATOM 874 C CA . HIS A 1 103 ? -30.010 -13.889 14.373 1.00 89.81 103 HIS A CA 1
ATOM 875 C C . HIS A 1 103 ? -31.143 -12.923 14.022 1.00 89.81 103 HIS A C 1
ATOM 877 O O . HIS A 1 103 ? -31.005 -11.728 14.248 1.00 89.81 103 HIS A O 1
ATOM 883 N N . VAL A 1 104 ? -32.230 -13.453 13.459 1.00 90.38 104 VAL A N 1
ATOM 884 C CA . VAL A 1 104 ? -33.428 -12.691 13.082 1.00 90.38 104 VAL A CA 1
ATOM 885 C C . VAL A 1 104 ? -34.675 -13.420 13.555 1.00 90.38 104 VAL A C 1
ATOM 887 O O . VAL A 1 104 ? -34.852 -14.606 13.246 1.00 90.38 104 VAL A O 1
ATOM 890 N N . GLU A 1 105 ? -35.566 -12.714 14.226 1.00 92.81 105 GLU A N 1
ATOM 891 C CA . GLU A 1 105 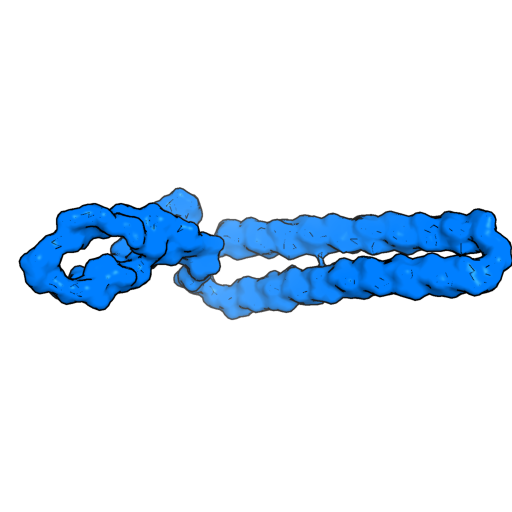? -36.856 -13.202 14.695 1.00 92.81 105 GLU A CA 1
ATOM 892 C C . GLU A 1 105 ? -38.018 -12.395 14.102 1.00 92.81 105 GLU A C 1
ATOM 894 O O . GLU A 1 105 ? -37.861 -11.297 13.564 1.00 92.81 105 GLU A O 1
ATOM 899 N N . VAL A 1 106 ? -39.218 -12.981 14.136 1.00 93.56 106 VAL A N 1
ATOM 900 C CA . VAL A 1 106 ? -40.427 -12.289 13.679 1.00 93.56 106 VAL A CA 1
ATOM 901 C C . VAL A 1 106 ? -40.735 -11.173 14.671 1.00 93.56 106 VAL A C 1
ATOM 903 O O . VAL A 1 106 ? -41.056 -11.451 15.822 1.00 93.56 106 VAL A O 1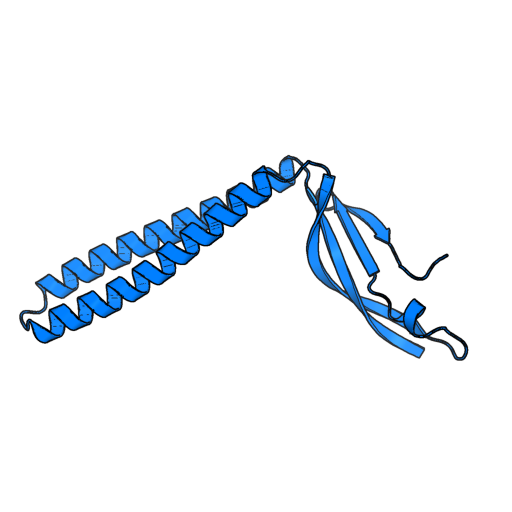
ATOM 906 N N . GLY A 1 107 ? -40.674 -9.928 14.203 1.00 92.06 107 GLY A N 1
ATOM 907 C CA . GLY A 1 107 ? -40.851 -8.735 15.034 1.00 92.06 107 GLY A CA 1
ATOM 908 C C . GLY A 1 107 ? -39.610 -7.846 15.103 1.00 92.06 107 GLY A C 1
ATOM 909 O O . GLY A 1 107 ? -39.740 -6.698 15.518 1.00 92.06 107 GLY A O 1
ATOM 910 N N . ASP A 1 108 ? -38.451 -8.328 14.645 1.00 88.94 108 ASP A N 1
ATOM 911 C CA . ASP A 1 108 ? -37.229 -7.526 14.598 1.00 88.94 108 ASP A CA 1
ATOM 912 C C . ASP A 1 108 ? -37.324 -6.373 13.590 1.00 88.94 108 ASP A C 1
ATOM 914 O O . ASP A 1 108 ? -37.900 -6.498 12.502 1.00 88.94 108 ASP A O 1
ATOM 918 N N . VAL A 1 109 ? -36.679 -5.254 13.927 1.00 88.56 109 VAL A N 1
ATOM 919 C CA . VAL A 1 109 ? -36.446 -4.152 12.993 1.00 88.56 109 VAL A CA 1
ATOM 920 C C . VAL A 1 109 ? -35.300 -4.547 12.066 1.00 88.56 109 VAL A C 1
ATOM 922 O O . VAL A 1 109 ? -34.150 -4.674 12.481 1.00 88.56 109 VAL A O 1
ATOM 925 N N . TRP A 1 110 ? -35.617 -4.749 10.788 1.00 87.94 110 TRP A N 1
ATOM 926 C CA . TRP A 1 110 ? -34.658 -5.267 9.810 1.00 87.94 110 TRP A CA 1
ATOM 927 C C . TRP A 1 110 ? -33.380 -4.421 9.692 1.00 87.94 110 TRP A C 1
ATOM 929 O O . TRP A 1 110 ? -32.287 -4.980 9.605 1.00 87.94 110 TRP A O 1
ATOM 939 N N . ASP A 1 111 ? -33.508 -3.093 9.723 1.00 85.19 111 ASP A N 1
ATOM 940 C CA . ASP A 1 111 ? -32.368 -2.178 9.589 1.00 85.19 111 ASP A CA 1
ATOM 941 C C . ASP A 1 111 ? -31.398 -2.252 10.778 1.00 85.19 111 ASP A C 1
ATOM 943 O O . ASP A 1 111 ? -30.191 -2.126 10.574 1.00 85.19 111 ASP A O 1
ATOM 947 N N . ASP A 1 112 ? -31.895 -2.533 11.987 1.00 83.88 112 ASP A N 1
ATOM 948 C CA . ASP A 1 112 ? -31.060 -2.693 13.185 1.00 83.88 112 ASP A CA 1
ATOM 949 C C . ASP A 1 112 ? -30.298 -4.024 13.139 1.00 83.88 112 ASP A C 1
ATOM 951 O O . ASP A 1 112 ? -29.117 -4.109 13.478 1.00 83.88 112 ASP A O 1
ATOM 955 N N . VAL A 1 113 ? -30.950 -5.081 12.646 1.00 81.50 113 VAL A N 1
ATOM 956 C CA . VAL A 1 113 ? -30.332 -6.406 12.526 1.00 81.50 113 VAL A CA 1
ATOM 957 C C . VAL A 1 113 ? -29.285 -6.439 11.411 1.00 81.50 113 VAL A C 1
ATOM 959 O O . VAL A 1 113 ? -28.210 -7.025 11.583 1.00 81.50 113 VAL A O 1
ATOM 962 N N . TYR A 1 114 ? -29.575 -5.807 10.270 1.00 82.50 114 TYR A N 1
ATOM 963 C CA . TYR A 1 114 ? -28.711 -5.825 9.087 1.00 82.50 114 TYR A CA 1
ATOM 964 C C . TYR A 1 114 ? -27.644 -4.716 9.076 1.00 82.50 114 TYR A C 1
ATOM 966 O O . TYR A 1 114 ? -26.837 -4.650 8.146 1.00 82.50 114 TYR A O 1
ATOM 974 N N . GLN A 1 115 ? -27.593 -3.860 10.099 1.00 83.31 115 GLN A N 1
ATOM 975 C CA . GLN A 1 115 ? -26.595 -2.799 10.176 1.00 83.31 115 GLN A CA 1
ATOM 976 C C . GLN A 1 115 ? -25.160 -3.355 10.213 1.00 83.31 115 GLN A C 1
ATOM 978 O O . GLN A 1 115 ? -24.893 -4.419 10.780 1.00 83.31 115 GLN A O 1
ATOM 983 N N . GLU A 1 116 ? -24.237 -2.631 9.570 1.00 82.94 116 GLU A N 1
ATOM 984 C CA . GLU A 1 116 ? -22.826 -3.015 9.461 1.00 82.94 116 GLU A CA 1
ATOM 985 C C . GLU A 1 116 ? -22.151 -2.895 10.836 1.00 82.94 116 GLU A C 1
ATOM 987 O O . GLU A 1 116 ? -22.078 -1.805 11.410 1.00 82.94 116 GLU A O 1
ATOM 992 N N . ASP A 1 117 ? -21.676 -4.023 11.367 1.00 90.75 117 ASP A N 1
ATOM 993 C CA . ASP A 1 117 ? -20.930 -4.044 12.626 1.00 90.75 117 ASP A CA 1
ATOM 994 C C . ASP A 1 117 ? -19.505 -3.527 12.390 1.00 90.75 117 ASP A C 1
ATOM 996 O O . ASP A 1 117 ? -18.909 -3.758 11.336 1.00 90.75 117 ASP A O 1
ATOM 1000 N N . GLU A 1 118 ? -18.915 -2.869 13.385 1.00 94.06 118 GLU A N 1
ATOM 1001 C CA . GLU A 1 118 ? -17.520 -2.429 13.333 1.00 94.06 118 GLU A CA 1
ATOM 1002 C C . GLU A 1 118 ? -16.685 -3.182 14.370 1.00 94.06 118 GLU A C 1
ATOM 1004 O O . GLU A 1 118 ? -17.010 -3.192 15.558 1.00 94.06 118 GLU A O 1
ATOM 1009 N N . ILE A 1 119 ? -15.574 -3.776 13.939 1.00 94.62 119 ILE A N 1
ATOM 1010 C CA . ILE A 1 119 ? -14.596 -4.426 14.816 1.00 94.62 119 ILE A CA 1
ATOM 1011 C C . ILE A 1 119 ? -13.352 -3.548 14.844 1.00 94.62 119 ILE A C 1
ATOM 1013 O O . ILE A 1 119 ? -12.649 -3.441 13.843 1.00 94.62 119 ILE A O 1
ATOM 1017 N N . ILE A 1 120 ? -13.074 -2.918 15.981 1.00 96.19 120 ILE A N 1
ATOM 1018 C CA . ILE A 1 120 ? -11.918 -2.043 16.164 1.00 96.19 120 ILE A CA 1
ATOM 1019 C C . ILE A 1 120 ? -10.765 -2.875 16.717 1.00 96.19 120 ILE A C 1
ATOM 1021 O O . ILE A 1 120 ? -10.884 -3.486 17.779 1.00 96.19 120 ILE A O 1
ATOM 1025 N N . VAL A 1 121 ? -9.644 -2.883 16.005 1.00 95.56 121 VAL A N 1
ATOM 1026 C CA . VAL A 1 121 ? -8.430 -3.634 16.324 1.00 95.56 121 VAL A CA 1
ATOM 1027 C C . VAL A 1 121 ? -7.285 -2.668 16.600 1.00 95.56 121 VAL A C 1
ATOM 1029 O O . VAL A 1 121 ? -7.039 -1.750 15.828 1.00 95.56 121 VAL A O 1
ATOM 1032 N N . GLU A 1 122 ? -6.547 -2.895 17.675 1.00 95.12 122 GLU A N 1
ATOM 1033 C CA . GLU A 1 122 ? -5.369 -2.126 18.074 1.00 95.12 122 GLU A CA 1
ATOM 1034 C C . GLU A 1 122 ? -4.226 -3.102 18.342 1.00 95.12 122 GLU A C 1
ATOM 1036 O O . GLU A 1 122 ? -4.387 -4.052 19.107 1.00 95.12 122 GLU A O 1
ATOM 1041 N N . ASP A 1 123 ? -3.104 -2.932 17.637 1.00 89.38 123 ASP A N 1
ATOM 1042 C CA . ASP A 1 123 ? -1.921 -3.801 17.739 1.00 89.38 123 ASP A CA 1
ATOM 1043 C C . ASP A 1 123 ? -2.244 -5.312 17.712 1.00 89.38 123 ASP A C 1
ATOM 1045 O O . ASP A 1 123 ? -1.703 -6.125 18.464 1.00 89.38 123 ASP A O 1
ATOM 1049 N N . GLY A 1 124 ? -3.171 -5.698 16.827 1.00 88.19 124 GLY A N 1
ATOM 1050 C CA . GLY A 1 124 ? -3.591 -7.089 16.633 1.00 88.19 124 GLY A CA 1
ATOM 1051 C C . GLY A 1 124 ? -4.583 -7.621 17.673 1.00 88.19 124 GLY A C 1
ATOM 1052 O O . GLY A 1 124 ? -4.886 -8.813 17.664 1.00 88.19 124 GLY A O 1
ATOM 1053 N N . ARG A 1 125 ? -5.111 -6.770 18.558 1.00 93.19 125 ARG A N 1
ATOM 1054 C CA . ARG A 1 125 ? -6.110 -7.131 19.574 1.00 93.19 125 ARG A CA 1
ATOM 1055 C C . ARG A 1 125 ? -7.421 -6.405 19.319 1.00 93.19 125 ARG A C 1
ATOM 1057 O O . ARG A 1 125 ? -7.418 -5.231 18.971 1.00 93.19 125 ARG A O 1
ATOM 1064 N N . VAL A 1 126 ? -8.552 -7.080 19.519 1.00 95.06 126 VAL A N 1
ATOM 1065 C CA . VAL A 1 126 ? -9.867 -6.425 19.448 1.00 95.06 126 VAL A CA 1
ATOM 1066 C C . VAL A 1 126 ? -9.988 -5.451 20.621 1.00 95.06 126 VAL A C 1
ATOM 1068 O O . VAL A 1 126 ? -10.014 -5.871 21.776 1.00 95.06 126 VAL A O 1
ATOM 1071 N N . LYS A 1 127 ? -10.043 -4.155 20.312 1.00 93.56 127 LYS A N 1
ATOM 1072 C CA . LYS A 1 127 ? -10.227 -3.054 21.263 1.00 93.56 127 LYS A CA 1
ATOM 1073 C C . LYS A 1 127 ? -11.703 -2.845 21.586 1.00 93.56 127 LYS A C 1
ATOM 1075 O O . LYS A 1 127 ? -12.052 -2.619 22.739 1.00 93.56 127 LYS A O 1
ATOM 1080 N N . ALA A 1 128 ? -12.567 -2.916 20.572 1.00 93.69 128 ALA A N 1
ATOM 1081 C CA . ALA A 1 128 ? -14.008 -2.737 20.724 1.00 93.69 128 ALA A CA 1
ATOM 1082 C C . ALA A 1 128 ? -14.785 -3.380 19.568 1.00 93.69 128 ALA A C 1
ATOM 1084 O O . ALA A 1 128 ? -14.262 -3.540 18.466 1.00 93.69 128 ALA A O 1
ATOM 1085 N N . ILE A 1 129 ? -16.051 -3.706 19.818 1.00 93.00 129 ILE A N 1
ATOM 1086 C CA . ILE A 1 129 ? -17.023 -4.095 18.793 1.00 93.00 129 ILE A CA 1
ATOM 1087 C C . ILE A 1 129 ? -18.186 -3.115 18.906 1.00 93.00 129 ILE A C 1
ATOM 1089 O O . ILE A 1 129 ? -18.756 -2.966 19.986 1.00 93.00 129 ILE A O 1
ATOM 1093 N N . ARG A 1 130 ? -18.519 -2.425 17.814 1.00 90.81 130 ARG A N 1
ATOM 1094 C CA . ARG A 1 130 ? -19.661 -1.510 17.748 1.00 90.81 130 ARG A CA 1
ATOM 1095 C C . ARG A 1 130 ? -20.727 -2.126 16.863 1.00 90.81 130 ARG A C 1
ATOM 1097 O O . ARG A 1 130 ? -20.553 -2.218 15.651 1.00 90.81 130 ARG A O 1
ATOM 1104 N N . LYS A 1 131 ? -21.833 -2.517 17.482 1.00 82.62 131 LYS A N 1
ATOM 1105 C CA . LYS A 1 131 ? -23.054 -2.901 16.786 1.00 82.62 131 LYS A CA 1
ATOM 1106 C C . LYS A 1 131 ? -23.948 -1.673 16.755 1.00 82.62 131 LYS A C 1
ATOM 1108 O O . LYS A 1 131 ? -24.486 -1.277 17.787 1.00 82.62 131 LYS A O 1
ATOM 1113 N N . ARG A 1 132 ? -24.052 -1.001 15.610 1.00 64.38 132 ARG A N 1
ATOM 1114 C CA . ARG A 1 132 ? -25.120 -0.007 15.455 1.00 64.38 132 ARG A CA 1
ATOM 1115 C C . ARG A 1 132 ? -26.427 -0.811 15.447 1.00 64.38 132 ARG A C 1
ATOM 1117 O O . ARG A 1 132 ? -26.552 -1.705 14.624 1.00 64.38 132 ARG A O 1
ATOM 1124 N N . GLY A 1 133 ? -27.283 -0.612 16.445 1.00 57.41 133 GLY A N 1
ATOM 1125 C CA . GLY A 1 133 ? -28.495 -1.415 16.666 1.00 57.41 133 GLY A CA 1
ATOM 1126 C C . GLY A 1 133 ? -28.752 -1.753 18.140 1.00 57.41 133 GLY A C 1
ATOM 1127 O O . GLY A 1 133 ? -29.892 -1.978 18.523 1.00 57.41 133 GLY A O 1
ATOM 1128 N N . GLU A 1 134 ? -27.727 -1.720 19.000 1.00 47.41 134 GLU A N 1
ATOM 1129 C CA . GLU A 1 134 ? -27.903 -1.800 20.460 1.00 47.41 134 GLU A CA 1
ATOM 1130 C C . GLU A 1 134 ? -27.957 -0.362 21.024 1.00 47.41 134 GLU A C 1
ATOM 1132 O O . GLU A 1 134 ? -26.915 0.252 21.264 1.00 47.41 134 GLU A O 1
ATOM 1137 N N . THR A 1 135 ? -29.167 0.201 21.167 1.00 39.66 135 THR A N 1
ATOM 1138 C CA . THR A 1 135 ? -29.430 1.419 21.968 1.00 39.66 135 THR A CA 1
ATOM 1139 C C . THR A 1 135 ? -30.266 1.061 23.184 1.00 39.66 135 THR A C 1
ATOM 1141 O O . THR A 1 135 ? -31.168 0.208 23.026 1.00 39.66 135 THR A O 1
#